Protein AF-X1QC20-F1 (afdb_monomer_lite)

Sequence (102 aa):
LKNAPHKSFRKGVRNYLIGCLMLEAGLRVGEVVALQMSHLYFQGKPVQSLVLTKEITKNHVERIVPISSRLKAALEEYYEVHPWLHDQPPEQKAFFLSSSLG

InterPro domains:
  IPR002104 Integrase, catalytic domain [PF00589] (9-98)
  IP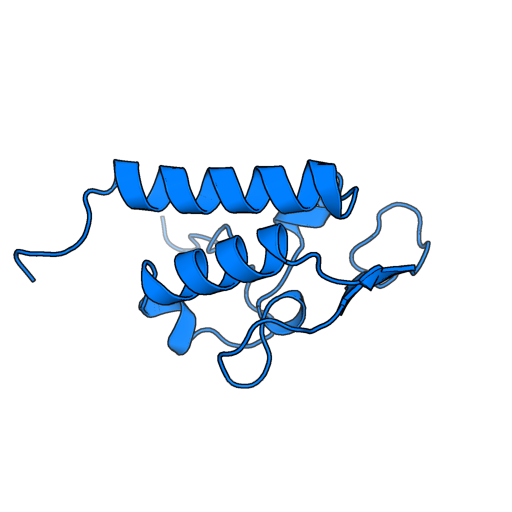R002104 Integrase, catalytic domain [PS51898] (1-102)
  IPR011010 DNA breaking-rejoining enzyme, catalytic core [SSF56349] (3-98)
  IPR013762 Integrase-like, catalytic domain superfamily [G3DSA:1.10.443.10] (1-101)

pLDDT: mean 86.28, std 15.34, range [33.09, 98.12]

Foldseek 3Di:
DVPQDDPVVLVVLLVVLVVCCCPQVVDDPQLLQQAFQLQQDDPLAGDQWRFRALVSDPVRDTDIGGQDPSNRVSSNVNCVSCVVSNPDDRNAGDRDGPPPDD

Secondary structure (DSSP, 8-state):
-TTPPPHHHHHHHHHHHHHHHHHTS---HHHHHH-BHHHHEETTEE-SEEEE-TTT-TT---EEEEPPHHHHHHHHHHHHH-GGGTT--TTSBSS-------

Structure (mmCIF, N/CA/C/O backbone):
data_AF-X1QC20-F1
#
_entry.id   AF-X1QC20-F1
#
loop_
_atom_site.group_PDB
_atom_site.id
_atom_site.type_symbol
_atom_site.label_atom_id
_atom_site.label_alt_id
_atom_site.label_comp_id
_ato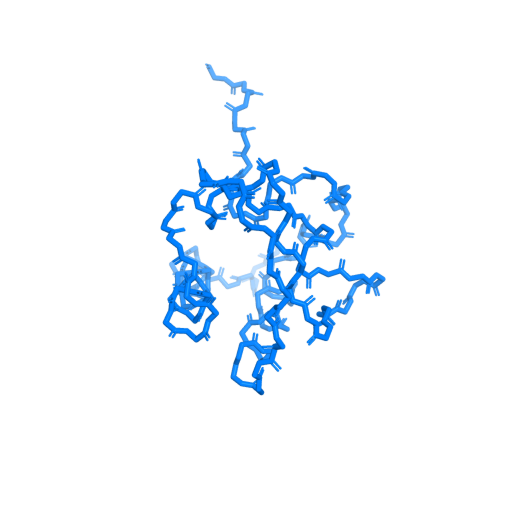m_site.label_asym_id
_atom_site.label_entity_id
_atom_site.label_seq_id
_atom_site.pdbx_PDB_ins_code
_atom_site.Cartn_x
_atom_site.Cartn_y
_atom_site.Cartn_z
_atom_site.occupancy
_atom_site.B_iso_or_equiv
_atom_site.auth_seq_id
_atom_site.auth_comp_id
_atom_site.auth_asym_id
_atom_site.auth_atom_id
_atom_site.pdbx_PDB_model_num
ATOM 1 N N . LEU A 1 1 ? 23.910 -9.495 -10.276 1.00 48.88 1 LEU A N 1
ATOM 2 C CA . LEU A 1 1 ? 22.763 -9.329 -11.203 1.00 48.88 1 LEU A CA 1
ATOM 3 C C . LEU A 1 1 ? 22.888 -7.984 -11.925 1.00 48.88 1 LEU A C 1
ATOM 5 O O . LEU A 1 1 ? 22.649 -6.958 -11.305 1.00 48.88 1 LEU A O 1
ATOM 9 N N . LYS A 1 2 ? 23.335 -7.972 -13.192 1.00 47.66 2 LYS A N 1
ATOM 10 C CA . LYS A 1 2 ? 23.644 -6.745 -13.965 1.00 47.66 2 LYS A CA 1
ATOM 11 C C . LYS A 1 2 ? 22.414 -6.006 -14.540 1.00 47.66 2 LYS A C 1
ATOM 13 O O . LYS A 1 2 ? 22.591 -4.945 -15.117 1.00 47.66 2 LYS A O 1
ATOM 18 N N . ASN A 1 3 ? 21.195 -6.509 -14.315 1.00 61.06 3 ASN A N 1
ATOM 19 C CA . ASN A 1 3 ? 19.947 -5.959 -14.878 1.00 61.06 3 ASN A CA 1
ATOM 20 C C . ASN A 1 3 ? 18.923 -5.515 -13.811 1.00 61.06 3 ASN A C 1
ATOM 22 O O . ASN A 1 3 ? 17.745 -5.358 -14.117 1.00 61.06 3 ASN A O 1
ATOM 26 N N . ALA A 1 4 ? 19.327 -5.358 -12.545 1.00 58.34 4 ALA A N 1
ATOM 27 C CA . ALA A 1 4 ? 18.398 -4.908 -11.508 1.00 58.34 4 ALA A CA 1
ATOM 28 C C . ALA A 1 4 ? 18.051 -3.418 -11.707 1.00 58.34 4 ALA A C 1
ATOM 30 O O . ALA A 1 4 ? 18.964 -2.627 -11.970 1.00 58.34 4 ALA A O 1
ATOM 31 N N . PRO A 1 5 ? 16.782 -2.999 -11.530 1.00 62.47 5 PRO A N 1
ATOM 32 C CA . PRO A 1 5 ? 16.403 -1.601 -11.679 1.00 62.47 5 PRO A CA 1
ATOM 33 C C . PRO A 1 5 ? 17.241 -0.687 -10.778 1.00 62.47 5 PRO A C 1
ATOM 35 O O . PRO A 1 5 ? 17.520 -1.009 -9.608 1.00 62.47 5 PRO A O 1
ATOM 38 N N . HIS A 1 6 ? 17.626 0.472 -11.322 1.00 77.31 6 HIS A N 1
ATOM 39 C CA . HIS A 1 6 ? 18.446 1.458 -10.621 1.00 77.31 6 HIS A CA 1
ATO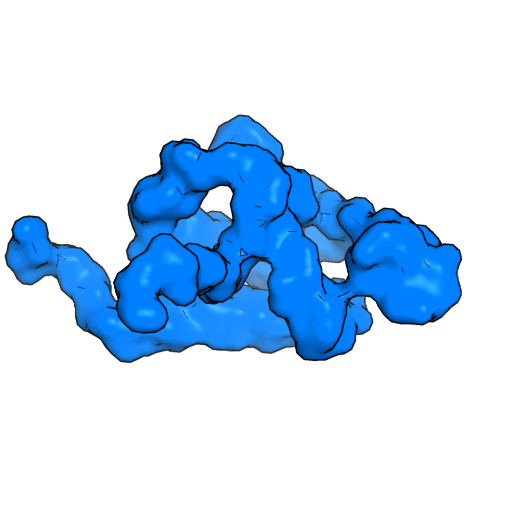M 40 C C . HIS A 1 6 ? 17.814 1.823 -9.264 1.00 77.31 6 HIS A C 1
ATOM 42 O O . HIS A 1 6 ? 16.592 1.877 -9.123 1.00 77.31 6 HIS A O 1
ATOM 48 N N . LYS A 1 7 ? 18.629 2.083 -8.233 1.00 76.25 7 LYS A N 1
ATOM 49 C CA . LYS A 1 7 ? 18.145 2.351 -6.860 1.00 76.25 7 LYS A CA 1
ATOM 50 C C . LYS A 1 7 ? 17.106 3.486 -6.804 1.00 76.25 7 LYS A C 1
ATOM 52 O O . LYS A 1 7 ? 16.183 3.434 -5.993 1.00 76.25 7 LYS A O 1
ATOM 57 N N . SER A 1 8 ? 17.233 4.486 -7.679 1.00 84.06 8 SER A N 1
ATOM 58 C CA . SER A 1 8 ? 16.265 5.586 -7.812 1.00 84.06 8 SER A CA 1
ATOM 59 C C . SER A 1 8 ? 14.900 5.132 -8.335 1.00 84.06 8 SER A C 1
ATOM 61 O O . SER A 1 8 ? 13.890 5.632 -7.853 1.00 84.06 8 SER A O 1
ATOM 63 N N . PHE A 1 9 ? 14.861 4.166 -9.256 1.00 89.38 9 PHE A N 1
ATOM 64 C CA . PHE A 1 9 ? 13.623 3.633 -9.827 1.00 89.38 9 PHE A CA 1
ATOM 65 C C . PHE A 1 9 ? 12.783 2.931 -8.757 1.00 89.38 9 PHE A C 1
ATOM 67 O O . PHE A 1 9 ? 11.634 3.296 -8.530 1.00 89.38 9 PHE A O 1
ATOM 74 N N . ARG A 1 10 ? 13.394 2.012 -7.999 1.00 90.19 10 ARG A N 1
ATOM 75 C CA . ARG A 1 10 ? 12.722 1.302 -6.894 1.00 90.19 10 ARG A CA 1
ATOM 76 C C . ARG A 1 10 ? 12.202 2.261 -5.818 1.00 90.19 10 ARG A C 1
ATOM 78 O O . ARG A 1 10 ? 11.081 2.118 -5.335 1.00 90.19 10 ARG A O 1
ATOM 85 N N . LYS A 1 11 ? 12.981 3.303 -5.499 1.00 91.69 11 LYS A N 1
ATOM 86 C CA . LYS A 1 11 ? 12.537 4.392 -4.613 1.00 91.69 11 LYS A CA 1
ATOM 87 C C . LYS A 1 11 ? 11.323 5.135 -5.186 1.00 91.69 11 LYS A C 1
ATOM 89 O O . LYS A 1 11 ? 10.430 5.482 -4.417 1.00 91.69 11 LYS A O 1
ATOM 94 N N . GLY A 1 12 ? 11.293 5.366 -6.498 1.00 95.38 12 GLY A N 1
ATOM 95 C CA . GLY A 1 12 ? 10.159 5.949 -7.215 1.00 95.38 12 GLY A CA 1
ATOM 96 C C . GLY A 1 12 ? 8.885 5.124 -7.050 1.00 95.38 12 GLY A C 1
ATOM 97 O O . GLY A 1 12 ? 7.899 5.659 -6.553 1.00 95.38 12 GLY A O 1
ATOM 98 N N . VAL A 1 13 ? 8.940 3.820 -7.344 1.00 96.56 13 VAL A N 1
ATOM 99 C CA . VAL A 1 13 ? 7.799 2.893 -7.193 1.00 96.56 13 VAL A CA 1
ATOM 100 C C . VAL A 1 13 ? 7.287 2.869 -5.752 1.00 96.56 13 VAL A C 1
ATOM 102 O O . VAL A 1 13 ? 6.095 3.030 -5.503 1.00 96.56 13 VAL A O 1
ATOM 105 N N . ARG A 1 14 ? 8.193 2.768 -4.771 1.00 96.25 14 ARG A N 1
ATOM 106 C CA . ARG A 1 14 ? 7.822 2.824 -3.349 1.00 96.25 14 ARG A CA 1
ATOM 107 C C . ARG A 1 14 ? 7.097 4.125 -2.995 1.00 96.25 14 ARG A C 1
ATOM 109 O O . ARG A 1 14 ? 6.082 4.105 -2.308 1.00 96.25 14 ARG A O 1
ATOM 116 N N . ASN A 1 15 ? 7.638 5.265 -3.422 1.00 96.38 15 ASN A N 1
ATOM 117 C CA . ASN A 1 15 ? 7.056 6.571 -3.123 1.00 96.38 15 ASN A CA 1
ATOM 118 C C . ASN A 1 15 ? 5.703 6.767 -3.826 1.00 96.38 15 ASN A C 1
ATOM 120 O O . ASN A 1 15 ? 4.810 7.380 -3.245 1.00 96.38 15 ASN A O 1
ATOM 124 N N . TYR A 1 16 ? 5.546 6.228 -5.037 1.00 97.88 16 TYR A N 1
ATOM 125 C CA . TYR A 1 16 ? 4.278 6.218 -5.758 1.00 97.88 16 TYR A CA 1
ATOM 126 C C . TYR A 1 16 ? 3.206 5.432 -4.993 1.00 97.88 16 TYR A C 1
ATOM 128 O O . TYR A 1 16 ? 2.144 5.981 -4.705 1.00 97.88 16 TYR A O 1
ATOM 136 N N . LEU A 1 17 ? 3.523 4.208 -4.549 1.00 98.00 17 LEU A N 1
ATOM 137 C CA . LEU A 1 17 ? 2.621 3.404 -3.719 1.00 98.00 17 LEU A CA 1
ATOM 138 C C . LEU A 1 17 ? 2.236 4.125 -2.415 1.00 98.00 17 LEU A C 1
ATOM 140 O O . LEU A 1 17 ? 1.059 4.162 -2.057 1.00 98.00 17 LEU A O 1
ATOM 144 N N . ILE A 1 18 ? 3.200 4.747 -1.728 1.00 97.56 18 ILE A N 1
ATOM 145 C CA . ILE A 1 18 ? 2.926 5.568 -0.535 1.00 97.56 18 ILE A CA 1
ATOM 146 C C . ILE A 1 18 ? 1.934 6.694 -0.866 1.00 97.56 18 ILE A C 1
ATOM 148 O O . ILE A 1 18 ? 0.980 6.904 -0.119 1.00 97.56 18 ILE A O 1
ATOM 152 N N . GLY A 1 19 ? 2.116 7.382 -1.996 1.00 97.44 19 GLY A N 1
ATOM 153 C CA . GLY A 1 19 ? 1.187 8.408 -2.468 1.00 97.44 19 GLY A CA 1
ATOM 154 C C . GLY A 1 19 ? -0.230 7.870 -2.684 1.00 97.44 19 GLY A C 1
ATOM 155 O O . GLY A 1 19 ? -1.184 8.466 -2.186 1.00 97.44 19 GLY A O 1
ATOM 156 N N . CYS A 1 20 ? -0.377 6.720 -3.348 1.00 97.44 20 CYS A N 1
ATOM 157 C CA . CYS A 1 20 ? -1.678 6.073 -3.547 1.00 97.44 20 CYS A CA 1
ATOM 158 C C . CYS A 1 20 ? -2.350 5.695 -2.220 1.00 97.44 20 CYS A C 1
ATOM 160 O O . CYS A 1 20 ? -3.531 5.976 -2.033 1.00 97.44 20 CYS A O 1
ATOM 162 N N . LEU A 1 21 ? -1.609 5.125 -1.265 1.00 96.62 21 LEU A N 1
ATOM 163 C CA . LEU A 1 21 ? -2.140 4.795 0.064 1.00 96.62 21 LEU A CA 1
ATOM 164 C C . LEU A 1 21 ? -2.662 6.034 0.804 1.00 96.62 21 LEU A C 1
ATOM 166 O O . LEU A 1 21 ? -3.699 5.981 1.466 1.00 96.62 21 LEU A O 1
ATOM 170 N N . MET A 1 22 ? -1.958 7.158 0.689 1.00 95.56 22 MET A N 1
ATOM 171 C CA . MET A 1 22 ? -2.355 8.395 1.356 1.00 95.56 22 MET A CA 1
ATOM 172 C C . MET A 1 22 ? -3.547 9.073 0.672 1.00 95.56 22 MET A C 1
ATOM 174 O O . MET A 1 22 ? -4.461 9.524 1.357 1.00 95.56 22 MET A O 1
ATOM 178 N N . LEU A 1 23 ? -3.555 9.143 -0.661 1.00 95.19 23 LEU A N 1
ATOM 179 C CA . LEU A 1 23 ? -4.578 9.868 -1.421 1.00 95.19 23 LEU A CA 1
ATOM 180 C C . LEU A 1 23 ? -5.867 9.067 -1.610 1.00 95.19 23 LEU A C 1
ATOM 182 O O . LEU A 1 23 ? -6.950 9.639 -1.547 1.00 95.19 23 LEU A O 1
ATOM 186 N N . GLU A 1 24 ? -5.763 7.759 -1.847 1.00 92.31 24 GLU A N 1
ATOM 187 C CA . GLU A 1 24 ? -6.915 6.924 -2.205 1.00 92.31 24 GLU A CA 1
ATOM 188 C C . GLU A 1 24 ? -7.469 6.163 -1.005 1.00 92.31 24 GLU A C 1
ATOM 190 O O . GLU A 1 24 ? -8.683 6.039 -0.869 1.00 92.31 24 GLU A O 1
ATOM 195 N N . ALA A 1 25 ? -6.595 5.698 -0.107 1.00 91.50 25 ALA A N 1
ATOM 196 C CA . ALA A 1 25 ? -7.016 5.017 1.114 1.00 91.50 25 ALA A CA 1
ATOM 197 C C . ALA A 1 25 ? -7.052 5.929 2.356 1.00 91.50 25 ALA A C 1
ATOM 199 O O . ALA A 1 25 ? -7.462 5.507 3.444 1.00 91.50 25 ALA A O 1
ATOM 200 N N . GLY A 1 26 ? -6.649 7.195 2.205 1.00 91.25 26 GLY A N 1
ATOM 201 C CA . GLY A 1 26 ? -6.707 8.195 3.268 1.00 91.25 26 GLY A CA 1
ATOM 202 C C . GLY A 1 26 ? -5.769 7.898 4.438 1.00 91.25 26 GLY A C 1
ATOM 203 O O . GLY A 1 26 ? -6.051 8.321 5.562 1.00 91.25 26 GLY A O 1
ATOM 204 N N . LEU A 1 27 ? -4.695 7.126 4.226 1.00 92.19 27 LEU A N 1
ATOM 205 C CA . LEU A 1 27 ? -3.725 6.869 5.287 1.00 92.19 27 LEU A CA 1
ATOM 206 C C . LEU A 1 27 ? -2.922 8.136 5.585 1.00 92.19 27 LEU A C 1
ATOM 208 O O . LEU A 1 27 ? -2.412 8.815 4.695 1.00 92.19 27 LEU A O 1
ATOM 212 N N . ARG A 1 28 ? -2.728 8.427 6.867 1.00 90.38 28 ARG A N 1
ATOM 213 C CA . ARG A 1 28 ? -1.723 9.399 7.307 1.00 90.38 28 ARG A CA 1
ATOM 214 C C . ARG A 1 28 ? -0.336 8.771 7.232 1.00 90.38 28 ARG A C 1
ATOM 216 O O . ARG A 1 28 ? -0.189 7.560 7.374 1.00 90.38 28 ARG A O 1
ATOM 223 N N . VAL A 1 29 ? 0.704 9.601 7.138 1.00 90.69 29 VAL A N 1
ATOM 224 C CA . VAL A 1 29 ? 2.102 9.126 7.095 1.00 90.69 29 VAL A CA 1
ATOM 225 C C . VAL A 1 29 ? 2.441 8.164 8.244 1.00 90.69 29 VAL A C 1
ATOM 227 O O . VAL A 1 29 ? 3.097 7.155 8.020 1.00 90.69 29 VAL A O 1
ATOM 230 N N . GLY A 1 30 ? 1.926 8.425 9.452 1.00 88.44 30 GLY A N 1
ATOM 231 C CA . GLY A 1 30 ? 2.106 7.554 10.617 1.00 88.44 30 GLY A CA 1
ATOM 232 C C . GLY A 1 30 ? 1.470 6.167 10.465 1.00 88.44 30 GLY A C 1
ATOM 233 O O . GLY A 1 30 ? 2.036 5.191 10.940 1.00 88.44 30 GLY A O 1
ATOM 234 N N . GLU A 1 31 ? 0.327 6.075 9.781 1.00 90.56 31 GLU A N 1
ATOM 235 C CA . GLU A 1 31 ? -0.333 4.798 9.479 1.00 90.56 31 GLU A CA 1
ATOM 236 C C . GLU A 1 31 ? 0.456 4.054 8.389 1.00 90.56 31 GLU A C 1
ATOM 238 O O . GLU A 1 31 ? 0.724 2.866 8.534 1.00 90.56 31 GLU A O 1
ATOM 243 N N . VAL A 1 32 ? 0.928 4.761 7.351 1.00 93.19 32 VAL A N 1
ATOM 244 C CA . VAL A 1 32 ? 1.740 4.168 6.271 1.00 93.19 32 VAL A CA 1
ATOM 245 C C . VAL A 1 32 ? 3.016 3.521 6.807 1.00 93.19 32 VAL A C 1
ATOM 247 O O . VAL A 1 32 ? 3.319 2.383 6.456 1.00 93.19 32 VAL A O 1
ATOM 250 N N . VAL A 1 33 ? 3.768 4.213 7.670 1.00 91.12 33 VAL A N 1
ATOM 251 C CA . VAL A 1 33 ? 5.011 3.656 8.242 1.00 91.12 33 VAL A CA 1
ATOM 252 C C . VAL A 1 33 ? 4.750 2.496 9.207 1.00 91.12 33 VAL A C 1
ATOM 254 O O . VAL A 1 33 ? 5.653 1.705 9.476 1.00 91.12 33 VAL A O 1
ATOM 257 N N . ALA A 1 34 ? 3.528 2.386 9.732 1.00 90.25 34 ALA A N 1
ATOM 258 C CA . ALA A 1 34 ? 3.131 1.310 10.624 1.00 90.25 34 ALA A CA 1
ATOM 259 C C . ALA A 1 34 ? 2.657 0.053 9.878 1.00 90.25 34 ALA A C 1
ATOM 261 O O . ALA A 1 34 ? 2.670 -1.016 10.494 1.00 90.25 34 ALA A O 1
ATOM 262 N N . LEU A 1 35 ? 2.306 0.152 8.589 1.00 92.81 35 LEU A N 1
ATOM 263 C CA . LEU A 1 35 ? 1.848 -0.982 7.788 1.00 92.81 35 LEU A CA 1
ATOM 264 C C . LEU A 1 35 ? 2.862 -2.130 7.776 1.00 92.81 35 LEU A C 1
ATOM 266 O O . LEU A 1 35 ? 4.073 -1.939 7.625 1.00 92.81 35 LEU A O 1
ATOM 270 N N . GLN A 1 36 ? 2.320 -3.335 7.896 1.00 93.69 36 GLN A N 1
ATOM 271 C CA . GLN A 1 36 ? 3.047 -4.599 7.775 1.00 93.69 36 GLN A CA 1
ATOM 272 C C . GLN A 1 36 ? 2.698 -5.306 6.463 1.00 93.69 36 GLN A C 1
ATOM 274 O O . GLN A 1 36 ? 1.695 -4.966 5.835 1.00 93.69 36 GLN A O 1
ATOM 279 N N . MET A 1 37 ? 3.493 -6.302 6.073 1.00 95.44 37 MET A N 1
ATOM 280 C CA . MET A 1 37 ? 3.285 -7.085 4.851 1.00 95.44 37 MET A CA 1
ATOM 281 C C . MET A 1 37 ? 1.882 -7.696 4.768 1.00 95.44 37 MET A C 1
A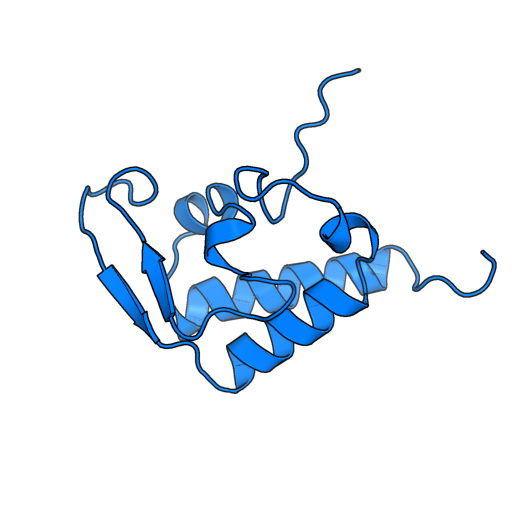TOM 283 O O . MET A 1 37 ? 1.249 -7.597 3.721 1.00 95.44 37 MET A O 1
ATOM 287 N N . SER A 1 38 ? 1.362 -8.226 5.877 1.00 94.62 38 SER A N 1
ATOM 288 C CA . SER A 1 38 ? 0.017 -8.809 5.999 1.00 94.62 38 SER A CA 1
ATOM 289 C C . SER A 1 38 ? -1.119 -7.843 5.662 1.00 94.62 38 SER A C 1
ATOM 291 O O . SER A 1 38 ? -2.186 -8.270 5.232 1.00 94.62 38 SER A O 1
ATOM 293 N N . HIS A 1 39 ? -0.902 -6.538 5.838 1.00 94.81 39 HIS A N 1
ATOM 294 C CA . HIS A 1 39 ? -1.901 -5.522 5.511 1.00 94.81 39 HIS A CA 1
ATOM 295 C C . HIS A 1 39 ? -1.986 -5.256 4.012 1.00 94.81 39 HIS A C 1
ATOM 297 O O . HIS A 1 39 ? -2.987 -4.718 3.552 1.00 94.81 39 HIS A O 1
ATOM 303 N N . LEU A 1 40 ? -0.927 -5.575 3.266 1.00 96.56 40 LEU A N 1
ATOM 304 C CA . LEU A 1 40 ? -0.814 -5.279 1.842 1.00 96.56 40 LEU A CA 1
ATOM 305 C C . LEU A 1 40 ? -0.952 -6.531 0.977 1.00 96.56 40 LEU A C 1
ATOM 307 O O . LEU A 1 40 ? -1.528 -6.451 -0.108 1.00 96.56 40 LEU A O 1
ATOM 311 N N . TYR A 1 41 ? -0.455 -7.675 1.452 1.00 96.94 41 TYR A N 1
ATOM 312 C CA . TYR A 1 41 ? -0.363 -8.907 0.679 1.00 96.94 41 TYR A CA 1
ATOM 313 C C . TYR A 1 41 ? -0.857 -10.125 1.457 1.00 96.94 41 TYR A C 1
ATOM 315 O O . TYR A 1 41 ? -0.584 -10.289 2.645 1.00 96.94 41 TYR A O 1
ATOM 323 N N . PHE A 1 42 ? -1.509 -11.034 0.737 1.00 95.25 42 PHE A N 1
ATOM 324 C CA . PHE A 1 42 ? -1.855 -12.373 1.197 1.00 95.25 42 PHE A CA 1
ATOM 325 C C . PHE A 1 42 ? -1.485 -13.382 0.107 1.00 95.25 42 PHE A C 1
ATOM 327 O O . PHE A 1 42 ? -1.885 -13.223 -1.045 1.00 95.25 42 PHE A O 1
ATOM 334 N N . GLN A 1 43 ? -0.687 -14.398 0.455 1.00 93.38 43 GLN A N 1
ATOM 335 C CA . GLN A 1 43 ? -0.168 -15.397 -0.498 1.00 93.38 43 GLN A CA 1
ATOM 336 C C . GLN A 1 43 ? 0.463 -14.768 -1.759 1.00 93.38 43 GLN A C 1
ATOM 338 O O . GLN A 1 43 ? 0.195 -15.184 -2.886 1.00 93.38 43 GLN A O 1
ATOM 343 N N . GLY A 1 44 ? 1.271 -13.720 -1.566 1.00 91.56 44 GLY A N 1
ATOM 344 C CA . GLY A 1 44 ? 1.981 -13.027 -2.647 1.00 91.56 44 GLY A CA 1
ATOM 345 C C . GLY A 1 44 ? 1.101 -12.198 -3.584 1.00 91.56 44 GLY A C 1
ATOM 346 O O . GLY A 1 44 ? 1.572 -11.752 -4.624 1.00 91.56 44 GLY A O 1
ATOM 347 N N . LYS A 1 45 ? -0.173 -11.978 -3.240 1.00 95.62 45 LYS A N 1
ATOM 348 C CA . LYS A 1 45 ? -1.101 -11.141 -4.010 1.00 95.62 45 LYS A CA 1
ATOM 349 C C . LYS A 1 45 ? -1.586 -9.959 -3.177 1.00 95.62 45 LYS A C 1
ATOM 351 O O . LYS A 1 45 ? -1.742 -10.125 -1.966 1.00 95.62 45 LYS A O 1
ATOM 356 N N . PRO A 1 46 ? -1.862 -8.794 -3.790 1.00 97.31 46 PRO A N 1
ATOM 357 C CA . PRO A 1 46 ? -2.492 -7.688 -3.085 1.00 97.31 46 PRO A CA 1
ATOM 358 C C . PRO A 1 46 ? -3.805 -8.117 -2.427 1.00 97.31 46 PRO A C 1
ATOM 360 O O . PRO A 1 46 ? -4.606 -8.841 -3.029 1.00 97.31 46 PRO A O 1
ATOM 363 N N . VAL A 1 47 ? -4.041 -7.647 -1.206 1.00 96.62 47 VAL A N 1
ATOM 364 C CA . VAL A 1 47 ? -5.343 -7.808 -0.546 1.00 96.62 47 VAL A CA 1
ATOM 365 C C . VAL A 1 47 ? -6.436 -7.046 -1.306 1.00 96.62 47 VAL A C 1
ATOM 367 O O . VAL A 1 47 ? -6.158 -6.116 -2.057 1.00 96.62 47 VAL A O 1
ATOM 370 N N . GLN A 1 48 ? -7.702 -7.423 -1.112 1.00 96.44 48 GLN A N 1
ATOM 371 C CA . GLN A 1 48 ? -8.837 -6.711 -1.724 1.00 96.44 48 GLN A CA 1
ATOM 372 C C . GLN A 1 48 ? -9.249 -5.460 -0.937 1.00 96.44 48 GLN A C 1
ATOM 374 O O . GLN A 1 48 ? -9.822 -4.532 -1.503 1.00 96.44 48 GLN A O 1
ATOM 379 N N . SER A 1 49 ? -8.927 -5.427 0.357 1.00 96.06 49 SER A N 1
ATOM 380 C CA . SER A 1 49 ? -9.214 -4.311 1.253 1.00 96.06 49 SER A CA 1
ATOM 381 C C . SER A 1 49 ? -8.096 -4.171 2.280 1.00 96.06 49 SER A C 1
ATOM 383 O O . SER A 1 49 ? -7.617 -5.175 2.806 1.00 96.06 49 SER A O 1
ATOM 385 N N . LEU A 1 50 ? -7.725 -2.935 2.613 1.00 93.81 50 LEU A N 1
ATOM 386 C CA . LEU A 1 50 ? -6.881 -2.646 3.769 1.00 93.81 50 LEU A CA 1
ATOM 387 C C . LEU A 1 50 ? -7.735 -2.714 5.029 1.00 93.81 50 LEU A C 1
ATOM 389 O O . LEU A 1 50 ? -8.703 -1.963 5.166 1.00 93.81 50 LEU A O 1
ATOM 393 N N . VAL A 1 51 ? -7.352 -3.580 5.960 1.00 91.31 51 VAL A N 1
ATOM 394 C CA . VAL A 1 51 ? -7.923 -3.614 7.307 1.00 91.31 51 VAL A CA 1
ATOM 395 C C . VAL A 1 51 ? -6.999 -2.806 8.210 1.00 91.31 51 VAL A C 1
ATOM 397 O O . VAL A 1 51 ? -5.885 -3.229 8.506 1.00 91.31 51 VAL A O 1
ATOM 400 N N . LEU A 1 52 ? -7.433 -1.608 8.603 1.00 85.62 52 LEU A N 1
ATOM 401 C CA . LEU A 1 52 ? -6.667 -0.726 9.480 1.00 85.62 52 LEU A CA 1
ATOM 402 C C . LEU A 1 52 ? -7.209 -0.872 10.897 1.00 85.62 52 LEU A C 1
ATOM 404 O O . LEU A 1 52 ? -8.243 -0.290 11.228 1.00 85.62 52 LEU A O 1
ATOM 408 N N . THR A 1 53 ? -6.532 -1.673 11.714 1.00 80.12 53 THR A N 1
ATOM 409 C CA . THR A 1 53 ? -6.956 -1.965 13.085 1.00 80.12 53 THR A CA 1
ATOM 410 C C . THR A 1 53 ? -6.563 -0.845 14.060 1.00 80.12 53 THR A C 1
ATOM 412 O O . THR A 1 53 ? -5.853 0.111 13.713 1.00 80.12 53 THR A O 1
ATOM 415 N N . LYS A 1 54 ? -7.028 -0.927 15.311 1.00 75.56 54 LYS A N 1
ATOM 416 C CA . LYS A 1 54 ? -6.744 0.079 16.355 1.00 75.56 54 LYS A CA 1
ATOM 417 C C . LYS A 1 54 ? -5.265 0.193 16.694 1.00 75.56 54 LYS A C 1
ATOM 419 O O . LYS A 1 54 ? -4.842 1.239 17.167 1.00 75.56 54 LYS A O 1
ATOM 424 N N . GLU A 1 55 ? -4.493 -0.857 16.450 1.00 71.56 55 GLU A N 1
ATOM 425 C CA . GLU A 1 55 ? -3.053 -0.908 16.701 1.00 71.56 55 GLU A CA 1
ATOM 426 C C . GLU A 1 55 ? -2.262 -0.087 15.669 1.00 71.56 55 GLU A C 1
ATOM 428 O O . GLU A 1 55 ? -1.140 0.341 15.934 1.00 71.56 55 GLU A O 1
ATOM 433 N N . ILE A 1 56 ? -2.853 0.164 14.497 1.00 69.12 56 ILE A N 1
ATOM 434 C CA . ILE A 1 56 ? -2.249 0.944 13.406 1.00 69.12 56 ILE A CA 1
ATOM 435 C C . ILE A 1 56 ? -2.763 2.382 13.426 1.00 69.12 56 ILE A C 1
ATOM 437 O O . ILE A 1 56 ? -2.027 3.327 13.127 1.00 69.12 56 ILE A O 1
ATOM 441 N N . THR A 1 57 ? -4.037 2.565 13.770 1.00 65.94 57 THR A N 1
ATOM 442 C CA . THR A 1 57 ? -4.676 3.879 13.764 1.00 65.94 57 THR A CA 1
ATOM 443 C C . THR A 1 57 ? -4.454 4.595 15.097 1.00 65.94 57 THR A C 1
ATOM 445 O O . THR A 1 57 ? -4.914 4.166 16.149 1.00 65.94 57 THR A O 1
ATOM 448 N N . LYS A 1 58 ? -3.801 5.764 15.063 1.00 63.84 58 LYS A N 1
ATOM 449 C CA . LYS A 1 58 ? -3.559 6.586 16.270 1.00 63.84 58 LYS A CA 1
ATOM 450 C C . LYS A 1 58 ? -4.833 7.001 17.020 1.00 63.84 58 LYS A C 1
ATOM 452 O O . LYS A 1 58 ? -4.756 7.359 18.187 1.00 63.84 58 LYS A O 1
ATOM 457 N N . ASN A 1 59 ? -5.981 6.977 16.345 1.00 64.94 59 ASN A N 1
ATOM 458 C CA . ASN A 1 59 ? -7.266 7.400 16.897 1.00 64.94 59 ASN A CA 1
ATOM 459 C C . ASN A 1 59 ? -8.126 6.215 17.380 1.00 64.94 59 ASN A C 1
ATOM 461 O O . ASN A 1 59 ? -9.275 6.437 17.746 1.00 64.94 59 ASN A O 1
ATOM 465 N N . HIS A 1 60 ? -7.612 4.975 17.337 1.00 63.06 60 HIS A N 1
ATOM 466 C CA . HIS A 1 60 ? -8.352 3.745 17.662 1.00 63.06 60 HIS A CA 1
ATOM 467 C C . HIS A 1 60 ? -9.655 3.548 16.864 1.00 63.06 60 HIS A C 1
ATOM 469 O O . HIS A 1 60 ? -10.594 2.901 17.335 1.00 63.06 60 HIS A O 1
ATOM 475 N N . VAL A 1 61 ? -9.717 4.092 15.646 1.00 71.00 61 VAL A N 1
ATOM 476 C CA . VAL A 1 61 ? -10.860 3.921 14.745 1.00 71.00 61 VAL A CA 1
ATOM 477 C C . VAL A 1 61 ? -10.496 2.873 13.711 1.00 71.00 61 VAL A C 1
ATOM 479 O O . VAL A 1 61 ? -9.708 3.137 12.802 1.00 71.00 61 VAL A O 1
ATOM 482 N N . GLU A 1 62 ? -11.094 1.695 13.849 1.00 82.88 62 GLU A N 1
ATOM 483 C CA . GLU A 1 62 ? -10.983 0.647 12.841 1.00 82.88 62 GLU A CA 1
ATOM 484 C C . GLU A 1 62 ? -11.725 1.055 11.579 1.00 82.88 62 GLU A C 1
ATOM 486 O O . GLU A 1 62 ? -12.843 1.575 11.634 1.00 82.88 62 GLU A O 1
ATOM 491 N N . ARG A 1 63 ? -11.106 0.808 10.428 1.00 87.25 63 ARG A N 1
ATOM 492 C CA . ARG A 1 63 ? -11.783 0.961 9.144 1.00 87.25 63 ARG A CA 1
ATOM 493 C C . ARG A 1 63 ? -11.272 -0.048 8.134 1.00 87.25 63 ARG A C 1
ATOM 495 O O . ARG A 1 63 ? -10.095 -0.408 8.132 1.00 87.25 63 ARG A O 1
ATOM 502 N N . ILE A 1 64 ? -12.178 -0.457 7.256 1.00 91.75 64 ILE A N 1
ATOM 503 C CA . ILE A 1 64 ? -11.876 -1.291 6.100 1.00 91.75 64 ILE A CA 1
ATOM 504 C C . ILE A 1 64 ? -11.946 -0.392 4.875 1.00 91.75 64 ILE A C 1
ATOM 506 O O . ILE A 1 64 ? -12.965 0.256 4.636 1.00 91.75 64 ILE A O 1
ATOM 510 N N . VAL A 1 65 ? -10.857 -0.339 4.116 1.00 92.25 65 VAL A N 1
ATOM 511 C CA . VAL A 1 65 ? -10.760 0.484 2.911 1.00 92.25 65 VAL A CA 1
ATOM 512 C C . VAL A 1 65 ? -10.608 -0.429 1.697 1.00 92.25 65 VAL A C 1
ATOM 514 O O . VAL A 1 65 ? -9.582 -1.103 1.594 1.00 92.25 65 VAL A O 1
ATOM 517 N N . PRO A 1 66 ? -11.591 -0.480 0.782 1.00 94.69 66 PRO A N 1
ATOM 518 C CA . PRO A 1 66 ? -11.460 -1.238 -0.458 1.00 94.69 66 PRO A CA 1
ATOM 519 C C . PRO A 1 66 ? -10.270 -0.747 -1.287 1.00 94.69 66 PRO A C 1
ATOM 521 O O . PRO A 1 66 ? -10.035 0.457 -1.402 1.00 94.69 66 PRO A O 1
ATOM 524 N N . ILE A 1 67 ? -9.528 -1.675 -1.886 1.00 95.62 67 ILE A N 1
ATOM 525 C CA . ILE A 1 67 ? -8.417 -1.346 -2.778 1.00 95.62 67 ILE A CA 1
ATOM 526 C C . ILE A 1 67 ? -8.971 -0.914 -4.140 1.00 95.62 67 ILE A C 1
ATOM 528 O O . ILE A 1 67 ? -9.692 -1.658 -4.805 1.00 95.62 67 ILE A O 1
ATOM 532 N N . SER A 1 68 ? -8.606 0.289 -4.576 1.00 95.81 68 SER A N 1
ATOM 533 C CA . SER A 1 68 ? -8.895 0.761 -5.931 1.00 95.81 68 SER A CA 1
ATOM 534 C C . SER A 1 68 ? -8.067 -0.005 -6.974 1.00 95.81 68 SER A C 1
ATOM 536 O O . SER A 1 68 ? -7.030 -0.599 -6.670 1.00 95.81 68 SER A O 1
ATOM 538 N N . SER A 1 69 ? -8.460 0.073 -8.246 1.00 96.12 69 SER A N 1
ATOM 539 C CA . SER A 1 69 ? -7.669 -0.498 -9.344 1.00 96.12 69 SER A CA 1
ATOM 540 C C . SER A 1 69 ? -6.256 0.091 -9.432 1.00 96.12 69 SER A C 1
ATOM 542 O O . SER A 1 69 ? -5.306 -0.642 -9.701 1.00 96.12 69 SER A O 1
ATOM 544 N N . ARG A 1 70 ? -6.094 1.394 -9.165 1.00 97.19 70 ARG A N 1
ATOM 545 C CA . ARG A 1 70 ? -4.787 2.065 -9.206 1.00 97.19 70 ARG A CA 1
ATOM 546 C C . ARG A 1 70 ? -3.891 1.634 -8.052 1.00 97.19 70 ARG A C 1
ATOM 548 O O . ARG A 1 70 ? -2.724 1.327 -8.272 1.00 97.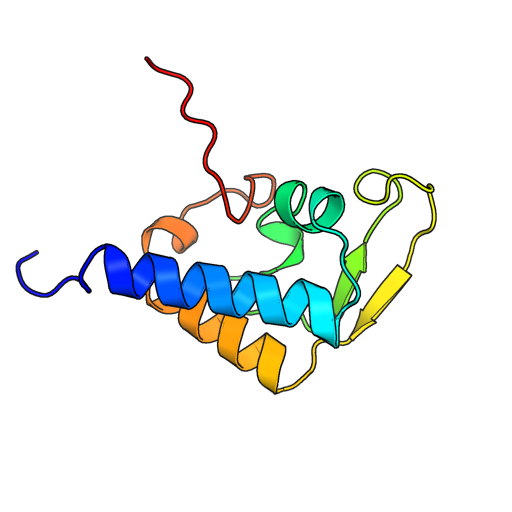19 70 ARG A O 1
ATOM 555 N N . LEU A 1 71 ? -4.439 1.568 -6.841 1.00 97.31 71 LEU A N 1
ATOM 556 C CA . LEU A 1 71 ? -3.698 1.106 -5.674 1.00 97.31 71 LEU A CA 1
ATOM 557 C C . LEU A 1 71 ? -3.312 -0.372 -5.816 1.00 97.31 71 LEU A C 1
ATOM 559 O O . LEU A 1 71 ? -2.192 -0.736 -5.469 1.00 97.31 71 LEU A O 1
ATOM 563 N N . LYS A 1 72 ? -4.188 -1.204 -6.394 1.00 97.94 72 LYS A N 1
ATOM 564 C CA . LYS A 1 72 ? -3.859 -2.593 -6.733 1.00 97.94 72 LYS A CA 1
ATOM 565 C C . LYS A 1 72 ? -2.655 -2.671 -7.672 1.00 97.94 72 LYS A C 1
ATOM 567 O O . LYS A 1 72 ? -1.698 -3.360 -7.345 1.00 97.94 72 LYS A O 1
ATOM 572 N N . ALA A 1 73 ? -2.674 -1.928 -8.779 1.00 98.12 73 ALA A N 1
ATOM 573 C CA . ALA A 1 73 ? -1.564 -1.912 -9.732 1.00 98.12 73 ALA A CA 1
ATOM 574 C C . ALA A 1 73 ? -0.250 -1.438 -9.082 1.00 98.12 73 ALA A C 1
ATOM 576 O O . ALA A 1 73 ? 0.802 -2.029 -9.306 1.00 98.12 73 ALA A O 1
ATOM 577 N N . ALA A 1 74 ? -0.310 -0.419 -8.216 1.00 98.06 74 ALA A N 1
ATOM 578 C CA . ALA A 1 74 ? 0.858 0.058 -7.476 1.00 98.06 74 ALA A CA 1
ATOM 579 C C . ALA A 1 74 ? 1.411 -0.990 -6.488 1.00 98.06 74 ALA A C 1
ATOM 581 O O . ALA A 1 74 ? 2.622 -1.060 -6.281 1.00 98.06 74 ALA A O 1
ATOM 582 N N . LEU A 1 75 ? 0.539 -1.794 -5.866 1.00 98.06 75 LEU A N 1
ATOM 583 C CA . LEU A 1 75 ? 0.937 -2.912 -5.003 1.00 98.06 75 LEU A CA 1
ATOM 584 C C . LEU A 1 75 ? 1.599 -4.031 -5.815 1.00 98.06 75 LEU A C 1
ATOM 586 O O . LEU A 1 75 ? 2.651 -4.525 -5.421 1.00 98.06 75 LEU A O 1
ATOM 590 N N . GLU A 1 76 ? 1.020 -4.398 -6.958 1.00 97.88 76 GLU A N 1
ATOM 591 C CA . GLU A 1 76 ? 1.592 -5.405 -7.864 1.00 97.88 76 GLU A CA 1
ATOM 592 C C . GLU A 1 76 ? 2.991 -4.980 -8.327 1.00 97.88 76 GLU A C 1
ATOM 594 O O . GLU A 1 76 ? 3.957 -5.711 -8.107 1.00 97.88 76 GLU A O 1
ATOM 599 N N . GLU A 1 77 ? 3.139 -3.750 -8.830 1.00 97.56 77 GLU A N 1
ATOM 600 C CA . GLU A 1 77 ? 4.436 -3.221 -9.264 1.00 97.56 77 GLU A CA 1
ATOM 601 C C . GLU A 1 77 ? 5.448 -3.174 -8.108 1.00 97.56 77 GLU A C 1
ATOM 603 O O . GLU A 1 77 ? 6.606 -3.568 -8.268 1.00 97.56 77 GLU A O 1
ATOM 608 N N . TYR A 1 78 ? 5.033 -2.731 -6.915 1.00 97.00 78 TYR A N 1
ATOM 609 C CA . TYR A 1 78 ? 5.920 -2.695 -5.753 1.00 97.00 78 TYR A CA 1
ATOM 610 C C . TYR A 1 78 ? 6.437 -4.089 -5.386 1.00 97.00 78 TYR A C 1
ATOM 612 O O . TYR A 1 78 ? 7.639 -4.237 -5.147 1.00 97.00 78 TYR A O 1
ATOM 620 N N . TYR A 1 79 ? 5.563 -5.097 -5.379 1.00 95.88 79 TYR A N 1
ATOM 621 C CA . TYR A 1 79 ? 5.914 -6.481 -5.067 1.00 95.88 79 TYR A CA 1
ATOM 622 C C . TYR A 1 79 ? 6.830 -7.113 -6.125 1.00 95.88 79 TYR A C 1
ATOM 624 O O . TYR A 1 79 ? 7.765 -7.840 -5.783 1.00 95.88 79 TYR A O 1
ATOM 632 N N . GLU A 1 80 ? 6.615 -6.803 -7.405 1.00 95.00 80 GLU A N 1
ATOM 633 C CA . GLU A 1 80 ? 7.427 -7.312 -8.515 1.00 95.00 80 GLU A CA 1
ATOM 634 C C . GLU A 1 80 ? 8.844 -6.723 -8.529 1.00 95.00 80 GLU A C 1
ATOM 636 O O . GLU A 1 80 ? 9.830 -7.451 -8.668 1.00 95.00 80 GLU A O 1
ATOM 641 N N . VAL A 1 81 ? 8.984 -5.405 -8.349 1.00 94.38 81 VAL A N 1
ATOM 642 C CA . VAL A 1 81 ? 10.294 -4.734 -8.471 1.00 94.38 81 VAL A CA 1
ATOM 643 C C . VAL A 1 81 ? 11.154 -4.833 -7.197 1.00 94.38 81 VAL A C 1
ATOM 645 O O . VAL A 1 81 ? 12.330 -4.443 -7.211 1.00 94.38 81 VAL A O 1
ATOM 648 N N . HIS A 1 82 ? 10.596 -5.363 -6.101 1.00 92.06 82 HIS A N 1
ATOM 649 C CA . HIS A 1 82 ? 11.276 -5.603 -4.822 1.00 92.06 82 HIS A CA 1
ATOM 650 C C . HIS A 1 82 ? 11.226 -7.100 -4.448 1.00 92.06 82 HIS A C 1
ATOM 652 O O . HIS A 1 82 ? 10.529 -7.472 -3.508 1.00 92.06 82 HIS A O 1
ATOM 658 N N . PRO A 1 83 ? 12.003 -7.974 -5.116 1.00 90.94 83 PRO A N 1
ATOM 659 C CA . PRO A 1 83 ? 11.907 -9.431 -4.938 1.00 90.94 83 PRO A CA 1
ATOM 660 C C . PRO A 1 83 ? 12.187 -9.919 -3.509 1.00 90.94 83 PRO A C 1
ATOM 662 O O . PRO A 1 83 ? 11.703 -10.964 -3.105 1.00 90.94 83 PRO A O 1
ATOM 665 N N . TRP A 1 84 ? 12.916 -9.149 -2.696 1.00 88.44 84 TRP A N 1
ATOM 666 C CA . TRP A 1 84 ? 13.141 -9.499 -1.288 1.00 88.44 84 TRP A CA 1
ATOM 667 C C . TRP A 1 84 ? 11.886 -9.384 -0.416 1.00 88.44 84 TRP A C 1
ATOM 669 O O . TRP A 1 84 ? 11.942 -9.778 0.744 1.00 88.44 84 TRP A O 1
ATOM 679 N N . LEU A 1 85 ? 10.785 -8.818 -0.930 1.00 91.69 85 LEU A N 1
ATOM 680 C CA . LEU A 1 85 ? 9.483 -8.810 -0.260 1.00 91.69 85 LEU A CA 1
ATOM 681 C C . LEU A 1 85 ? 8.820 -10.191 -0.252 1.00 91.69 85 LEU A C 1
ATOM 683 O O . LEU A 1 85 ? 7.930 -10.419 0.562 1.00 91.69 85 LEU A O 1
ATOM 687 N N . HIS A 1 86 ? 9.237 -11.099 -1.142 1.00 91.56 86 HIS A N 1
ATOM 688 C CA . HIS A 1 86 ? 8.618 -12.419 -1.297 1.00 91.56 86 HIS A CA 1
ATOM 689 C C . HIS A 1 86 ? 8.848 -13.308 -0.074 1.00 91.56 86 HIS A C 1
ATOM 691 O O . HIS A 1 86 ? 7.969 -14.082 0.289 1.00 91.56 86 HIS A O 1
ATOM 697 N N . ASP A 1 87 ? 9.977 -13.103 0.605 1.00 89.69 87 ASP A N 1
ATOM 698 C CA . ASP A 1 87 ? 10.398 -13.875 1.776 1.00 89.69 87 ASP A CA 1
ATOM 699 C C . ASP A 1 87 ? 10.150 -13.140 3.107 1.00 89.69 87 ASP A C 1
ATOM 701 O O . ASP A 1 87 ? 10.579 -13.605 4.164 1.00 89.69 87 ASP A O 1
ATOM 705 N N . GLN A 1 88 ? 9.508 -11.964 3.089 1.00 90.56 88 GLN A N 1
ATOM 706 C CA . GLN A 1 88 ? 9.272 -11.210 4.323 1.00 90.56 88 GLN A CA 1
ATOM 707 C C . GLN A 1 88 ? 8.121 -11.818 5.125 1.00 90.56 88 GLN A C 1
ATOM 709 O O . GLN A 1 88 ? 7.071 -12.126 4.552 1.00 90.56 88 GLN A O 1
ATOM 714 N N . PRO A 1 89 ? 8.264 -11.928 6.456 1.00 92.69 89 PRO A N 1
ATOM 715 C CA . PRO A 1 89 ? 7.184 -12.420 7.284 1.00 92.69 89 PRO A CA 1
ATOM 716 C C . PRO A 1 89 ? 6.018 -11.414 7.307 1.00 92.69 89 PRO A C 1
ATOM 718 O O . PRO A 1 89 ? 6.231 -10.207 7.124 1.00 92.69 89 PRO A O 1
ATOM 721 N N . PRO A 1 90 ? 4.776 -11.875 7.537 1.00 92.00 90 PRO A N 1
ATOM 722 C CA . PRO A 1 90 ? 3.582 -11.031 7.471 1.00 92.00 90 PRO A CA 1
ATOM 723 C C . PRO A 1 90 ? 3.634 -9.789 8.383 1.00 92.00 90 PRO A C 1
ATOM 725 O O . PRO A 1 90 ? 3.123 -8.732 8.023 1.00 92.00 90 PRO A O 1
ATOM 728 N N . GLU A 1 91 ? 4.280 -9.882 9.541 1.00 91.56 91 GLU A N 1
ATOM 729 C CA . GLU A 1 91 ? 4.415 -8.824 10.545 1.00 91.5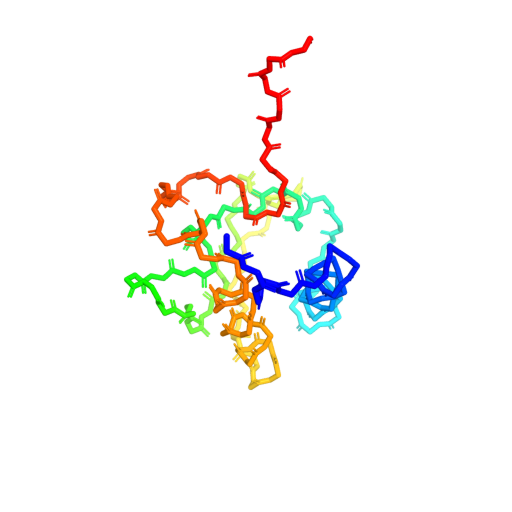6 91 GLU A CA 1
ATOM 730 C C . GLU A 1 91 ? 5.531 -7.803 10.251 1.00 91.56 91 GLU A C 1
ATOM 732 O O . GLU A 1 91 ? 5.609 -6.756 10.911 1.00 91.56 91 GLU A O 1
ATOM 737 N N . GLN A 1 92 ? 6.379 -8.063 9.250 1.00 92.19 92 GLN A N 1
ATOM 738 C CA . GLN A 1 92 ? 7.454 -7.154 8.863 1.00 92.19 92 GLN A CA 1
ATOM 739 C C . GLN A 1 92 ? 6.888 -5.836 8.330 1.00 92.19 92 GLN A C 1
ATOM 741 O O . GLN A 1 92 ? 5.915 -5.821 7.576 1.00 92.19 92 GLN A O 1
ATOM 746 N N . LYS A 1 93 ? 7.531 -4.709 8.666 1.00 92.50 93 LYS A N 1
ATOM 747 C CA . LYS A 1 93 ? 7.164 -3.395 8.117 1.00 92.50 93 LYS A CA 1
ATOM 748 C C . LYS A 1 93 ? 7.309 -3.362 6.595 1.00 92.50 93 LYS A C 1
ATOM 750 O O . LYS A 1 93 ? 8.364 -3.693 6.060 1.00 92.50 93 LYS A O 1
ATOM 755 N N . ALA A 1 94 ? 6.271 -2.876 5.918 1.00 92.81 94 ALA A N 1
ATOM 756 C CA . ALA A 1 94 ? 6.154 -2.961 4.464 1.00 92.81 94 ALA A CA 1
ATOM 757 C C . ALA A 1 94 ? 7.116 -2.043 3.687 1.00 92.81 94 ALA A C 1
ATOM 759 O O . ALA A 1 94 ? 7.488 -2.363 2.566 1.00 92.81 94 ALA A O 1
ATOM 760 N N . PHE A 1 95 ? 7.518 -0.899 4.256 1.00 90.81 95 PHE A N 1
ATOM 761 C CA . PHE A 1 95 ? 8.255 0.144 3.515 1.00 90.81 95 PHE A CA 1
ATOM 762 C C . PHE A 1 95 ? 9.667 0.427 4.020 1.00 90.81 95 PHE A C 1
ATOM 764 O O . PHE A 1 95 ? 10.520 0.906 3.262 1.00 90.81 95 PHE A O 1
ATOM 771 N N . PHE A 1 96 ? 9.907 0.176 5.303 1.00 79.50 96 PHE A N 1
ATOM 772 C CA . PHE A 1 96 ? 11.145 0.523 5.982 1.00 79.50 96 PHE A CA 1
ATOM 773 C C . PHE A 1 96 ? 11.563 -0.677 6.816 1.00 79.50 96 PHE A C 1
ATOM 775 O O . PHE A 1 96 ? 10.996 -0.942 7.873 1.00 79.50 96 PHE A O 1
ATOM 782 N N . LEU A 1 97 ? 12.541 -1.424 6.309 1.00 63.69 97 LEU A N 1
ATOM 783 C CA . LEU A 1 97 ? 13.217 -2.432 7.109 1.00 63.69 97 LEU A CA 1
ATOM 784 C C . LEU A 1 97 ? 13.922 -1.692 8.249 1.00 63.69 97 LEU A C 1
ATOM 786 O O . LEU A 1 97 ? 14.672 -0.750 7.990 1.00 63.69 97 LEU A O 1
ATOM 790 N N . SER A 1 98 ? 13.658 -2.087 9.495 1.00 48.94 98 SER A N 1
ATOM 791 C CA . SER A 1 98 ? 14.475 -1.641 10.619 1.00 48.94 98 SER A CA 1
ATOM 792 C C . SER A 1 98 ? 15.899 -2.112 10.357 1.00 48.94 98 SER A C 1
ATOM 794 O O . SER A 1 98 ? 16.190 -3.303 10.436 1.00 48.94 98 SER A O 1
ATOM 796 N N . SER A 1 99 ? 16.787 -1.189 10.006 1.00 41.59 99 SER A N 1
ATOM 797 C CA . SER A 1 99 ? 18.221 -1.416 10.086 1.00 41.59 99 SER A CA 1
ATOM 798 C C . SER A 1 99 ? 18.599 -1.449 11.563 1.00 41.59 99 SER A C 1
ATOM 800 O O . SER A 1 99 ? 19.023 -0.448 12.127 1.00 41.59 99 SER A O 1
ATOM 802 N N . SER A 1 100 ? 18.410 -2.600 12.201 1.00 42.28 100 SER A N 1
ATOM 803 C CA . SER A 1 100 ? 19.175 -2.972 13.383 1.00 42.28 100 SER A CA 1
ATOM 804 C C . SER A 1 100 ? 20.390 -3.753 12.899 1.00 42.28 100 SER A C 1
ATOM 806 O O . SER A 1 100 ? 20.295 -4.955 12.669 1.00 42.28 100 SER A O 1
ATOM 808 N N . LEU A 1 101 ? 21.468 -3.009 12.641 1.00 38.75 101 LEU A N 1
ATOM 809 C CA . LEU A 1 101 ? 22.881 -3.336 12.873 1.00 38.75 101 LEU A CA 1
ATOM 810 C C . LEU A 1 101 ? 23.718 -2.256 12.173 1.00 38.75 101 LEU A C 1
ATOM 812 O O . LEU A 1 101 ? 24.021 -2.339 10.982 1.00 38.75 101 LEU A O 1
ATOM 816 N N . GLY A 1 102 ? 24.022 -1.220 12.947 1.00 33.09 102 GLY A N 1
ATOM 817 C CA . GLY A 1 102 ? 24.963 -0.144 12.675 1.00 33.09 102 GLY A CA 1
ATOM 818 C C . GLY A 1 102 ? 25.256 0.538 13.996 1.00 33.09 102 GLY A C 1
ATOM 819 O O . GLY A 1 102 ? 24.268 1.012 14.599 1.00 33.09 102 GLY A O 1
#

Radius of gyration: 13.67 Å; chains: 1; bounding box: 37×25×32 Å

Organism: NCBI:txid412755